Protein AF-Q28497-F1 (afdb_monomer)

Nearest PDB structures (foldseek):
  7dfp-assembly1_A  TM=9.629E-01  e=9.490E-07  Homo sapiens
  6cm4-assembly1_A  TM=9.737E-01  e=2.180E-06  Homo sapiens
  5zhp-assembly2_B  TM=9.663E-01  e=8.385E-03  Rattus norvegicus
  6ol9-assembly1_A  TM=9.396E-01  e=1.016E-02  Homo sapiens
  6wjc-assembly1_A  TM=9.636E-01  e=3.015E-02  Homo sapiens

Mean predicted aligned error: 3.98 Å

Foldseek 3Di:
DCVLQVQLVVVVVCVVVDVDPDDVVSNVVSVVSNVVVVVCVLVCCLVPPVVSVVVVVVVVPD

Sequence (62 aa):
FIICWLPFFITHILNIHCDCNIPPVVYSAFTWLGYVNSAVNPIIYTTFNIEFRKAFLKILHC

Organism: Macaca mulatta (NCBI:txid9544)

Secondary structure (DSSP, 8-state):
-HHHHHHHHHHHHHHHHS-----HHHHHHHHHHHHHHHHHHHHHHHHH-HHHHHHHHHHH--

pLDDT: mean 93.58, std 5.44, range [62.66, 98.06]

Solvent-accessible surface area (backbone atoms only — not comparable to full-atom values): 3539 Å² total; per-residue (Å²): 100,64,85,33,40,47,60,37,54,50,52,55,52,44,57,73,76,37,94,59,87,72,54,71,65,58,57,49,51,29,50,52,40,38,55,48,39,67,68,47,48,62,53,51,40,43,72,77,32,68,65,54,30,52,52,52,50,53,68,75,52,125

InterPro domains:
  IPR000276 G protein-coupled receptor, rhodopsin-like [PF00001] (1-45)
  IPR000929 Dopamine receptor family [PR00242] (22-33)
  IPR000929 Dopamine receptor family [PR00242] (47-61)
  IPR017452 GPCR, rhodopsin-like, 7TM [PS50262] (1-45)

Structure (mmCIF, N/CA/C/O backbone):
data_AF-Q28497-F1
#
_entry.id   AF-Q28497-F1
#
loop_
_atom_site.group_PDB
_atom_site.id
_atom_site.type_symbol
_atom_site.label_atom_id
_atom_site.label_alt_id
_atom_site.label_comp_id
_atom_site.label_asym_id
_atom_site.label_entity_id
_atom_site.label_seq_id
_atom_site.pdbx_PDB_ins_code
_atom_site.Cartn_x
_atom_site.Cartn_y
_atom_site.Cartn_z
_atom_site.occupancy
_atom_site.B_iso_or_equiv
_atom_site.auth_seq_id
_atom_site.auth_comp_id
_atom_site.auth_asym_id
_atom_site.auth_atom_id
_atom_site.pdbx_PDB_model_num
ATOM 1 N N . PHE A 1 1 ? 3.024 1.358 6.174 1.00 93.56 1 PHE A N 1
ATOM 2 C CA . PHE A 1 1 ? 3.556 2.482 5.373 1.00 93.56 1 PHE A CA 1
ATOM 3 C C . PHE A 1 1 ? 4.764 2.082 4.542 1.00 93.56 1 PHE A C 1
ATOM 5 O O . PHE A 1 1 ? 4.589 1.898 3.346 1.00 93.56 1 PHE A O 1
ATOM 12 N N . ILE A 1 2 ? 5.948 1.889 5.146 1.00 96.62 2 ILE A N 1
ATOM 13 C CA . ILE A 1 2 ? 7.194 1.625 4.398 1.00 96.62 2 ILE A CA 1
ATOM 14 C C . ILE A 1 2 ? 7.055 0.435 3.446 1.00 96.62 2 ILE A C 1
ATOM 16 O O . ILE A 1 2 ? 7.302 0.592 2.262 1.00 96.62 2 ILE A O 1
ATOM 20 N N . ILE A 1 3 ? 6.563 -0.712 3.921 1.00 96.31 3 ILE A N 1
ATOM 21 C CA . ILE A 1 3 ? 6.397 -1.918 3.087 1.00 96.31 3 ILE A CA 1
ATOM 22 C C . ILE A 1 3 ? 5.534 -1.659 1.838 1.00 96.31 3 ILE A C 1
ATOM 24 O O . ILE A 1 3 ? 5.837 -2.171 0.768 1.00 96.31 3 ILE A O 1
ATOM 28 N N . CYS A 1 4 ? 4.483 -0.847 1.955 1.00 97.38 4 CYS A N 1
ATOM 29 C CA . CYS A 1 4 ? 3.561 -0.579 0.852 1.00 97.38 4 CYS A CA 1
ATOM 30 C C . CYS A 1 4 ? 4.129 0.408 -0.176 1.00 97.38 4 CYS A C 1
ATOM 32 O O . CYS A 1 4 ? 3.855 0.281 -1.363 1.00 97.38 4 CYS A O 1
ATOM 34 N N . TRP A 1 5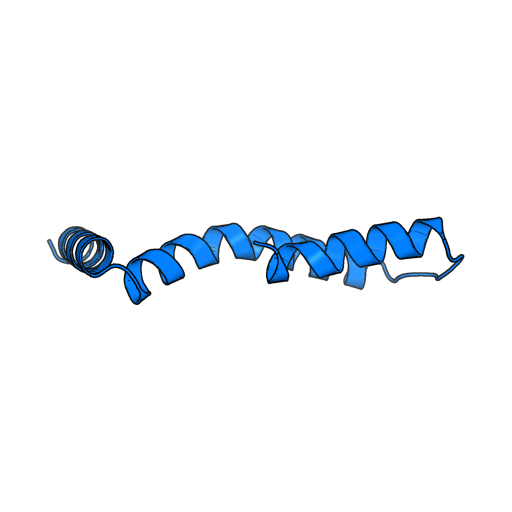 ? 4.905 1.396 0.274 1.00 98.00 5 TRP A N 1
ATOM 35 C CA . TRP A 1 5 ? 5.394 2.484 -0.578 1.00 98.00 5 TRP A CA 1
ATOM 36 C C . TRP A 1 5 ? 6.814 2.274 -1.102 1.00 98.00 5 TRP A C 1
ATOM 38 O O . TRP A 1 5 ? 7.167 2.799 -2.156 1.00 98.00 5 TRP A O 1
ATOM 48 N N . LEU A 1 6 ? 7.632 1.498 -0.392 1.00 97.75 6 LEU A N 1
ATOM 49 C CA . LEU A 1 6 ? 9.025 1.255 -0.752 1.00 97.75 6 LEU A CA 1
ATOM 50 C C . LEU A 1 6 ? 9.189 0.687 -2.177 1.00 97.75 6 LEU A C 1
ATOM 52 O O . LEU A 1 6 ? 10.044 1.207 -2.891 1.00 97.75 6 LEU A O 1
ATOM 56 N N . PRO A 1 7 ? 8.377 -0.282 -2.653 1.00 97.06 7 PRO A N 1
ATOM 57 C CA . PRO A 1 7 ? 8.505 -0.794 -4.019 1.00 97.06 7 PRO A CA 1
ATOM 58 C C . PRO A 1 7 ? 8.301 0.286 -5.087 1.00 97.06 7 PRO A C 1
ATOM 60 O O . PRO A 1 7 ? 9.084 0.358 -6.030 1.00 97.06 7 PRO A O 1
ATOM 63 N N . PHE A 1 8 ? 7.313 1.170 -4.900 1.00 96.81 8 PHE A N 1
ATOM 64 C CA . PHE A 1 8 ? 7.047 2.289 -5.807 1.00 96.81 8 PHE A CA 1
ATOM 65 C C . PHE A 1 8 ? 8.239 3.253 -5.876 1.00 96.81 8 PHE A C 1
ATOM 67 O O . PHE A 1 8 ? 8.706 3.595 -6.965 1.00 96.81 8 PHE A O 1
ATOM 74 N N . PHE A 1 9 ? 8.781 3.647 -4.719 1.00 96.56 9 PHE A N 1
ATOM 75 C CA . PHE A 1 9 ? 9.937 4.543 -4.670 1.00 96.56 9 PHE A CA 1
ATOM 76 C C . PHE A 1 9 ? 11.191 3.910 -5.280 1.00 96.56 9 PHE A C 1
ATOM 78 O O . PHE A 1 9 ? 11.891 4.577 -6.039 1.00 96.56 9 PHE A O 1
ATOM 85 N N . ILE A 1 10 ? 11.443 2.621 -5.028 1.00 95.56 10 ILE A N 1
ATOM 86 C CA . ILE A 1 10 ? 12.553 1.894 -5.658 1.00 95.56 10 I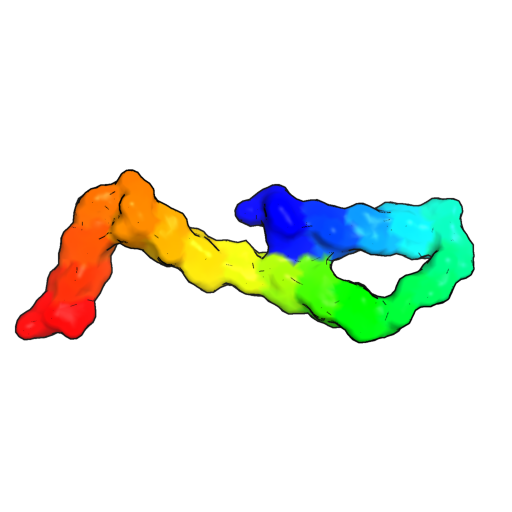LE A CA 1
ATOM 87 C C . ILE A 1 10 ? 12.383 1.872 -7.179 1.00 95.56 10 ILE A C 1
ATOM 89 O O . ILE A 1 10 ? 13.330 2.209 -7.883 1.00 95.56 10 ILE A O 1
ATOM 93 N N . THR A 1 11 ? 11.195 1.550 -7.707 1.00 94.69 11 THR A N 1
ATOM 94 C CA . THR A 1 11 ? 10.976 1.589 -9.164 1.00 94.69 11 THR A CA 1
ATOM 95 C C . THR A 1 11 ? 11.198 2.968 -9.759 1.00 94.69 11 THR A C 1
ATOM 97 O O . THR A 1 11 ? 11.736 3.072 -10.855 1.00 94.69 11 THR A O 1
ATOM 100 N N . HIS A 1 12 ? 10.853 4.026 -9.026 1.00 93.50 12 HIS A N 1
ATOM 101 C CA . HIS A 1 12 ? 11.082 5.392 -9.476 1.00 93.50 12 HIS A CA 1
ATOM 102 C C . HIS A 1 12 ? 12.575 5.737 -9.540 1.00 93.50 12 HIS A C 1
ATOM 104 O O . HIS A 1 12 ? 13.027 6.331 -10.512 1.00 93.50 12 HIS A O 1
ATOM 110 N N . ILE A 1 13 ? 13.352 5.308 -8.541 1.00 94.75 13 ILE A N 1
ATOM 111 C CA . ILE A 1 13 ? 14.812 5.463 -8.539 1.00 94.75 13 ILE A CA 1
ATOM 112 C C . ILE A 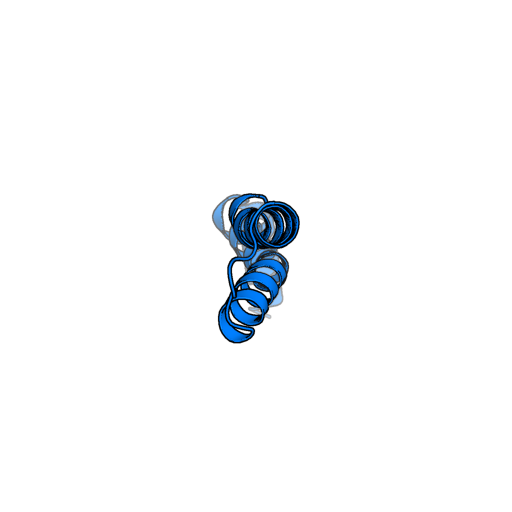1 13 ? 15.432 4.663 -9.689 1.00 94.75 13 ILE A C 1
ATOM 114 O O . ILE A 1 13 ? 16.273 5.200 -10.407 1.00 94.75 13 ILE A O 1
ATOM 118 N N . LEU A 1 14 ? 15.006 3.413 -9.897 1.00 92.81 14 LEU A N 1
ATOM 119 C CA . LEU A 1 14 ? 15.506 2.567 -10.982 1.00 92.81 14 LEU A CA 1
ATOM 120 C C . LEU A 1 14 ? 15.242 3.195 -12.349 1.00 92.81 14 LEU A C 1
ATOM 122 O O . LEU A 1 14 ? 16.168 3.291 -13.137 1.00 92.81 14 LEU A O 1
ATOM 126 N N . ASN A 1 15 ? 14.042 3.719 -12.593 1.00 90.12 15 ASN A N 1
ATOM 127 C CA . ASN A 1 15 ? 13.702 4.368 -13.861 1.00 90.12 15 ASN A CA 1
ATOM 128 C C . ASN A 1 15 ? 14.556 5.612 -14.179 1.00 90.12 15 ASN A C 1
ATOM 130 O O . ASN A 1 15 ? 14.637 6.021 -15.329 1.00 90.12 15 ASN A O 1
ATOM 134 N N . ILE A 1 16 ? 15.169 6.236 -13.167 1.00 90.94 16 ILE A N 1
ATOM 135 C CA . ILE A 1 16 ? 16.092 7.368 -13.352 1.00 90.94 16 ILE A CA 1
ATOM 136 C C . ILE A 1 16 ? 17.523 6.879 -13.613 1.00 90.94 16 ILE A C 1
ATOM 138 O O . ILE A 1 16 ? 18.254 7.493 -14.384 1.00 90.94 16 ILE A O 1
ATOM 142 N N . HIS A 1 17 ? 17.947 5.807 -12.940 1.00 91.25 17 HIS A N 1
ATOM 143 C CA . HIS A 1 17 ? 19.346 5.360 -12.936 1.00 91.25 17 HIS A CA 1
ATOM 144 C C . HIS A 1 17 ? 19.643 4.264 -13.958 1.00 91.25 17 HIS A C 1
ATOM 146 O O . HIS A 1 17 ? 20.807 4.030 -14.280 1.00 91.25 17 HIS A O 1
ATOM 152 N N . CYS A 1 18 ? 18.620 3.577 -14.453 1.00 83.81 18 CYS A N 1
ATOM 153 C CA . CYS A 1 18 ? 18.754 2.595 -15.507 1.00 83.81 18 CYS A CA 1
ATOM 154 C C . CYS A 1 18 ? 17.746 2.857 -16.617 1.00 83.81 18 CYS A C 1
ATOM 156 O O . CYS A 1 18 ? 16.591 3.183 -16.358 1.00 83.81 18 CYS A O 1
ATOM 158 N N . ASP A 1 19 ? 18.166 2.597 -17.853 1.00 81.88 19 ASP A N 1
ATOM 159 C CA . ASP A 1 19 ? 17.297 2.555 -19.038 1.00 81.88 19 ASP A CA 1
ATOM 160 C C . ASP A 1 19 ? 16.452 1.260 -19.054 1.00 81.88 19 ASP A C 1
ATOM 162 O O . ASP A 1 19 ? 16.213 0.613 -20.076 1.00 81.88 19 ASP A O 1
ATOM 166 N N . CYS A 1 20 ? 16.060 0.805 -17.861 1.00 80.69 20 CYS A N 1
ATOM 167 C CA . CYS A 1 20 ? 15.242 -0.370 -17.683 1.00 80.69 20 CYS A CA 1
ATOM 168 C C . CYS A 1 20 ? 13.838 -0.033 -18.175 1.00 80.69 20 CYS A C 1
ATOM 170 O O . CYS A 1 20 ? 13.141 0.767 -17.555 1.00 80.69 20 CYS A O 1
ATOM 172 N N . ASN A 1 21 ? 13.385 -0.694 -19.238 1.00 86.81 21 ASN A N 1
ATOM 173 C CA . ASN A 1 21 ? 11.985 -0.641 -19.652 1.00 86.81 21 ASN A CA 1
ATOM 174 C C . ASN A 1 21 ? 11.099 -1.334 -18.603 1.00 86.81 21 ASN A C 1
ATOM 176 O O . ASN A 1 21 ? 10.733 -2.502 -18.746 1.00 86.81 21 ASN A O 1
ATOM 180 N N . ILE A 1 22 ? 10.772 -0.619 -17.522 1.00 90.25 22 ILE A N 1
ATOM 181 C CA . ILE A 1 22 ? 9.843 -1.082 -16.493 1.00 90.25 22 ILE A CA 1
ATOM 182 C C . ILE A 1 22 ? 8.439 -1.098 -17.110 1.00 90.25 22 ILE A C 1
ATOM 184 O O . ILE A 1 22 ? 7.946 -0.053 -17.542 1.00 90.25 22 ILE A O 1
ATOM 188 N N . PRO A 1 23 ? 7.751 -2.253 -17.142 1.00 94.00 23 PRO A N 1
ATOM 189 C CA . PRO A 1 23 ? 6.421 -2.324 -17.727 1.00 94.00 23 PRO A CA 1
ATOM 190 C C . PRO A 1 23 ? 5.429 -1.402 -16.992 1.00 94.00 23 PRO A C 1
ATOM 192 O O . PRO A 1 23 ? 5.410 -1.394 -15.757 1.00 94.00 23 PRO A O 1
ATOM 195 N N . PRO A 1 24 ? 4.519 -0.706 -17.701 1.00 93.44 24 PRO A N 1
ATOM 196 C CA . PRO A 1 24 ? 3.501 0.154 -17.079 1.00 93.44 24 PRO A CA 1
ATOM 197 C C . PRO A 1 24 ? 2.620 -0.564 -16.044 1.00 93.44 24 PRO A C 1
ATOM 199 O O . PRO A 1 24 ? 2.140 0.037 -15.080 1.00 93.44 24 PRO A O 1
ATOM 202 N N . VAL A 1 25 ? 2.434 -1.877 -16.220 1.00 96.62 25 VAL A N 1
ATOM 203 C CA . VAL A 1 25 ? 1.702 -2.742 -15.285 1.00 96.62 25 VAL A CA 1
ATOM 204 C C . VAL A 1 25 ? 2.404 -2.821 -13.927 1.00 96.62 25 VAL A C 1
ATOM 206 O O . VAL A 1 25 ? 1.730 -2.793 -12.902 1.00 96.62 25 VAL A O 1
ATOM 209 N N . VAL A 1 26 ? 3.740 -2.858 -13.895 1.00 95.56 26 VAL A N 1
ATOM 210 C CA . VAL A 1 26 ? 4.524 -2.895 -12.647 1.00 95.56 26 VAL A CA 1
ATOM 211 C C . VAL A 1 26 ? 4.377 -1.577 -11.889 1.00 95.56 26 VAL A C 1
ATOM 213 O O . VAL A 1 26 ? 4.096 -1.582 -10.691 1.00 95.56 26 VAL A O 1
ATOM 216 N N . TYR A 1 27 ? 4.472 -0.451 -12.602 1.00 94.50 27 TYR A N 1
ATOM 217 C CA . TYR A 1 27 ? 4.218 0.875 -12.033 1.00 94.50 27 TYR A CA 1
ATOM 218 C C . TYR A 1 27 ? 2.817 0.980 -11.430 1.00 94.50 27 TYR A C 1
ATOM 220 O O . TYR A 1 27 ? 2.646 1.440 -10.298 1.00 94.50 27 TYR A O 1
ATOM 228 N N . SER A 1 28 ? 1.815 0.511 -12.174 1.00 97.00 28 SER A N 1
ATOM 229 C CA . SER A 1 28 ? 0.430 0.501 -11.713 1.00 97.00 28 SER A CA 1
ATOM 230 C C . SER A 1 28 ? 0.279 -0.371 -10.464 1.00 97.00 28 SER A C 1
ATOM 232 O O . SER A 1 28 ? -0.268 0.089 -9.466 1.00 97.00 28 SER A O 1
ATOM 234 N N . ALA A 1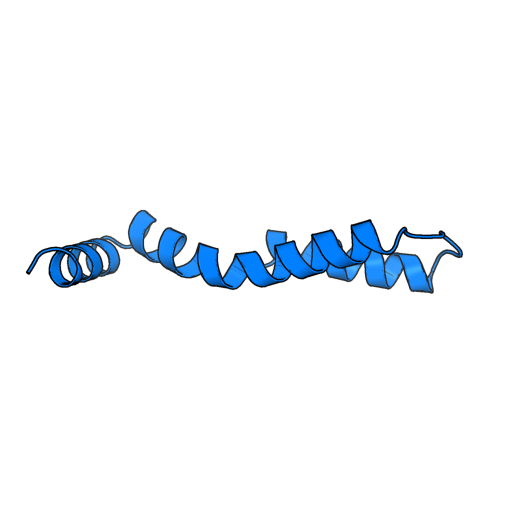 29 ? 0.821 -1.591 -10.469 1.00 98.00 29 ALA A N 1
ATOM 235 C CA . ALA A 1 29 ? 0.746 -2.517 -9.341 1.00 98.00 29 ALA A CA 1
ATOM 236 C C . ALA A 1 29 ? 1.354 -1.933 -8.054 1.00 98.00 29 ALA A C 1
ATOM 238 O O . ALA A 1 29 ? 0.722 -1.990 -6.999 1.00 98.00 29 ALA A O 1
ATOM 239 N N . PHE A 1 30 ? 2.543 -1.324 -8.123 1.00 97.62 30 PHE A N 1
ATOM 240 C CA . PHE A 1 30 ? 3.172 -0.718 -6.942 1.00 97.62 30 PHE A CA 1
ATOM 241 C C . PHE A 1 30 ? 2.473 0.559 -6.475 1.00 97.62 30 PHE A C 1
ATOM 243 O O . PHE A 1 30 ? 2.423 0.817 -5.274 1.00 97.62 30 PHE A O 1
ATOM 250 N N . THR A 1 31 ? 1.859 1.312 -7.386 1.00 97.00 31 THR A N 1
ATOM 251 C CA . THR A 1 31 ? 1.000 2.444 -7.011 1.00 97.00 31 THR A CA 1
ATOM 252 C C . THR A 1 31 ? -0.234 1.961 -6.242 1.00 97.00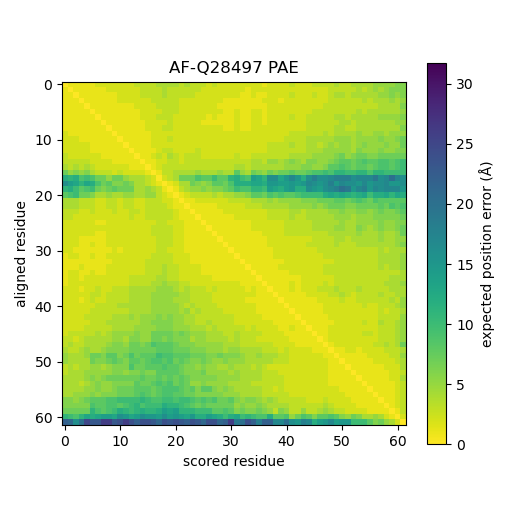 31 THR A C 1
ATOM 254 O O . THR A 1 31 ? -0.536 2.471 -5.162 1.00 97.00 31 THR A O 1
ATOM 257 N N . TRP A 1 32 ? -0.908 0.918 -6.740 1.00 98.06 32 TRP A N 1
ATOM 258 C CA . TRP A 1 32 ? -2.046 0.298 -6.055 1.00 98.06 32 TRP A CA 1
ATOM 259 C C . TRP A 1 32 ? -1.660 -0.280 -4.691 1.00 98.06 32 TRP A C 1
ATOM 261 O O . TRP A 1 32 ? -2.396 -0.096 -3.723 1.00 98.06 32 TRP A O 1
ATOM 271 N N . LEU A 1 33 ? -0.486 -0.906 -4.575 1.00 98.00 33 LEU A N 1
ATOM 272 C CA . LEU A 1 33 ? 0.047 -1.368 -3.291 1.00 98.00 33 LEU A CA 1
ATOM 273 C C . LEU A 1 33 ? 0.228 -0.210 -2.294 1.00 98.00 33 LEU A C 1
ATOM 275 O O . LEU A 1 33 ? -0.108 -0.352 -1.116 1.00 98.00 33 LEU A O 1
ATOM 279 N N . GLY A 1 34 ? 0.696 0.949 -2.763 1.00 97.56 34 GLY A N 1
ATOM 280 C CA . GLY A 1 34 ? 0.763 2.176 -1.970 1.00 97.56 34 GLY A CA 1
ATOM 281 C C . GLY A 1 34 ? -0.607 2.598 -1.430 1.00 97.56 34 GLY A C 1
ATOM 282 O O . GLY A 1 34 ? -0.726 2.925 -0.249 1.00 97.56 34 GLY A O 1
ATOM 283 N N . TYR A 1 35 ? -1.663 2.512 -2.244 1.00 97.38 35 TYR A N 1
ATOM 284 C CA . TYR A 1 35 ? -3.033 2.819 -1.812 1.00 97.38 35 TYR A CA 1
ATOM 285 C C . TYR A 1 35 ? -3.605 1.809 -0.812 1.0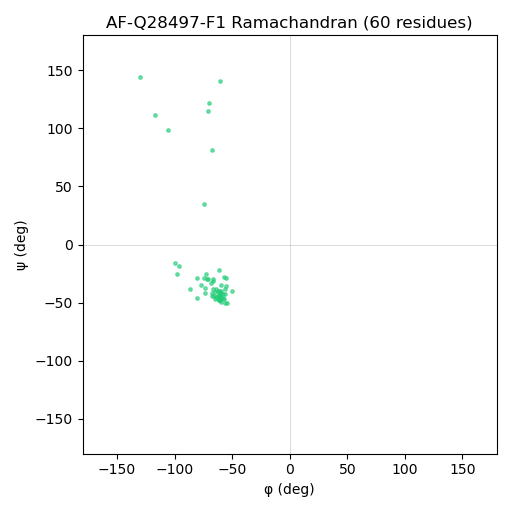0 97.38 35 TYR A C 1
ATOM 287 O O . TYR A 1 35 ? -4.314 2.207 0.116 1.00 97.38 35 TYR A O 1
ATOM 295 N N . VAL A 1 36 ? -3.237 0.527 -0.918 1.00 97.81 36 VAL A N 1
ATOM 296 C CA . VAL A 1 36 ? -3.627 -0.507 0.059 1.00 97.81 36 VAL A CA 1
ATOM 297 C C . VAL A 1 36 ? -3.175 -0.146 1.481 1.00 97.81 36 VAL A C 1
ATOM 299 O O . VAL A 1 36 ? -3.867 -0.485 2.441 1.00 97.81 36 VAL A O 1
ATOM 302 N N . ASN A 1 37 ? -2.092 0.625 1.647 1.00 97.38 37 ASN A N 1
ATOM 303 C CA . ASN A 1 37 ? -1.647 1.115 2.957 1.00 97.38 37 ASN A CA 1
ATOM 304 C C . ASN A 1 37 ? -2.770 1.789 3.765 1.00 97.38 37 ASN A C 1
ATOM 306 O O . ASN A 1 37 ? -2.859 1.595 4.976 1.00 97.38 37 ASN A O 1
ATOM 310 N N . SER A 1 38 ? -3.629 2.569 3.106 1.00 95.31 38 SER A N 1
ATOM 311 C CA . SER A 1 38 ? -4.724 3.275 3.774 1.00 95.31 38 SER A CA 1
ATOM 312 C C . SER A 1 38 ? -5.777 2.311 4.325 1.00 95.31 38 SER A C 1
ATOM 314 O O . SER A 1 38 ? -6.268 2.517 5.431 1.00 95.31 38 SER A O 1
ATOM 316 N N . ALA A 1 39 ? -6.076 1.230 3.597 1.00 94.81 39 ALA A N 1
ATOM 317 C CA . ALA A 1 39 ? -7.023 0.200 4.025 1.00 94.81 39 ALA A CA 1
ATOM 318 C C . ALA A 1 39 ? -6.450 -0.721 5.117 1.00 94.81 39 ALA A C 1
ATOM 320 O O . ALA A 1 39 ? -7.189 -1.227 5.959 1.00 94.81 39 ALA A O 1
ATOM 321 N N . VAL A 1 40 ? -5.128 -0.918 5.139 1.00 96.56 40 VAL A N 1
ATOM 322 C CA . VAL A 1 40 ? -4.451 -1.746 6.150 1.00 96.56 40 VAL A CA 1
ATOM 323 C C . VAL A 1 40 ? -4.430 -1.073 7.528 1.00 96.56 40 VAL A C 1
ATOM 325 O O . VAL A 1 40 ? -4.476 -1.764 8.543 1.00 96.56 40 VAL A O 1
ATOM 328 N N . ASN A 1 41 ? -4.415 0.261 7.604 1.00 95.38 41 ASN A N 1
ATOM 329 C CA . ASN A 1 41 ? -4.347 0.984 8.880 1.00 95.38 41 ASN A CA 1
ATOM 330 C C . ASN A 1 41 ? -5.486 0.618 9.866 1.00 95.38 41 ASN A C 1
ATOM 332 O O . ASN A 1 41 ? -5.170 0.234 10.994 1.00 95.38 41 ASN A O 1
ATOM 336 N N . PRO A 1 42 ? -6.783 0.629 9.483 1.00 93.69 42 PRO A N 1
ATOM 337 C CA . PRO A 1 42 ? -7.864 0.135 10.344 1.00 93.69 42 PRO A CA 1
ATOM 338 C C . PRO A 1 42 ? -7.684 -1.311 10.828 1.00 93.69 42 PRO A C 1
ATOM 340 O O . PRO A 1 42 ? -8.016 -1.625 11.973 1.00 93.69 42 PRO A O 1
ATOM 343 N N . ILE A 1 43 ? -7.125 -2.193 9.992 1.00 94.19 43 ILE A N 1
ATOM 344 C CA . ILE A 1 43 ? -6.850 -3.592 10.358 1.00 94.19 43 ILE A CA 1
ATOM 345 C C . ILE A 1 43 ? -5.779 -3.640 11.452 1.00 94.19 43 ILE A C 1
ATOM 347 O O . ILE A 1 43 ? -5.937 -4.343 12.448 1.00 94.19 43 ILE A O 1
ATOM 351 N N . ILE A 1 44 ? -4.715 -2.845 11.316 1.00 94.62 44 ILE A N 1
ATOM 352 C CA . ILE A 1 44 ? -3.669 -2.729 12.340 1.00 94.62 44 ILE A CA 1
ATOM 353 C C . ILE A 1 44 ? -4.275 -2.220 13.654 1.00 94.62 44 ILE A C 1
ATOM 355 O O . ILE A 1 44 ? -4.044 -2.818 14.705 1.00 94.62 44 ILE A O 1
ATOM 359 N N . TYR A 1 45 ? -5.092 -1.164 13.615 1.00 93.50 45 TYR A N 1
ATOM 360 C CA . TYR A 1 45 ? -5.701 -0.603 14.826 1.00 93.50 45 TYR A CA 1
ATOM 361 C C . TYR A 1 45 ? -6.615 -1.606 15.529 1.00 93.50 45 TYR A C 1
ATOM 363 O O . TYR A 1 45 ? -6.520 -1.776 16.740 1.00 93.50 45 TYR A O 1
ATOM 371 N N . THR A 1 46 ? -7.456 -2.318 14.781 1.00 94.19 46 THR A N 1
ATOM 372 C CA . THR A 1 46 ? -8.371 -3.320 15.349 1.00 94.19 46 THR A CA 1
ATOM 373 C C . THR A 1 46 ? -7.659 -4.592 15.817 1.00 94.19 46 THR A C 1
ATOM 375 O O . THR A 1 46 ? -8.148 -5.257 16.729 1.00 94.19 46 THR A O 1
ATOM 378 N N . THR A 1 47 ? -6.495 -4.928 15.257 1.00 94.25 47 THR A N 1
ATOM 379 C CA . THR A 1 47 ? -5.720 -6.111 15.671 1.00 94.25 47 THR A CA 1
ATOM 380 C C . THR A 1 47 ? -4.897 -5.842 16.929 1.00 94.25 47 THR A C 1
ATOM 382 O O . THR A 1 47 ? -4.913 -6.648 17.859 1.00 94.25 47 THR A O 1
ATOM 385 N N . PHE A 1 48 ? -4.192 -4.709 16.978 1.00 95.25 48 PHE A N 1
ATOM 386 C CA . PHE A 1 48 ? -3.207 -4.428 18.029 1.00 95.25 48 PHE A CA 1
ATOM 387 C C . PHE A 1 48 ? -3.720 -3.514 19.145 1.00 95.25 48 PHE A C 1
ATOM 389 O O . PHE A 1 48 ? -3.109 -3.466 20.210 1.00 95.25 48 PHE A O 1
ATOM 396 N N . ASN A 1 49 ? -4.833 -2.800 18.946 1.00 95.00 49 ASN A N 1
ATOM 397 C CA . ASN A 1 49 ? -5.421 -1.946 19.972 1.00 95.00 49 ASN A CA 1
ATOM 398 C C . ASN A 1 49 ? -6.822 -2.438 20.358 1.00 95.00 49 ASN A C 1
ATOM 400 O O . ASN A 1 49 ? -7.790 -2.356 19.599 1.00 95.00 49 ASN A O 1
ATOM 404 N N . ILE A 1 50 ? -6.927 -2.942 21.589 1.00 93.25 50 ILE A N 1
ATOM 405 C CA . ILE A 1 50 ? -8.150 -3.572 22.085 1.00 93.25 50 ILE A CA 1
ATOM 406 C C . ILE A 1 50 ? -9.313 -2.587 22.238 1.00 93.25 50 ILE A C 1
ATOM 408 O O . ILE A 1 50 ? -10.463 -2.981 22.056 1.00 93.25 50 ILE A O 1
ATOM 412 N N . GLU A 1 51 ? -9.028 -1.316 22.521 1.00 94.25 51 GLU A N 1
ATOM 413 C CA . GLU A 1 51 ? -10.049 -0.277 22.657 1.00 94.25 51 GLU A CA 1
ATOM 414 C C . GLU A 1 51 ? -10.614 0.105 21.287 1.00 94.25 51 GLU A C 1
ATOM 416 O O . GLU A 1 51 ? -11.834 0.151 21.122 1.00 94.25 51 GLU A O 1
ATOM 421 N N . PHE A 1 52 ? -9.759 0.235 20.264 1.00 94.75 52 PHE A N 1
ATOM 422 C CA . PHE A 1 52 ? -10.217 0.397 18.878 1.00 94.75 52 PHE A CA 1
ATOM 423 C C . PHE A 1 52 ? -11.061 -0.790 18.414 1.00 94.75 52 PHE A C 1
ATOM 425 O O . PHE A 1 52 ? -12.103 -0.591 17.793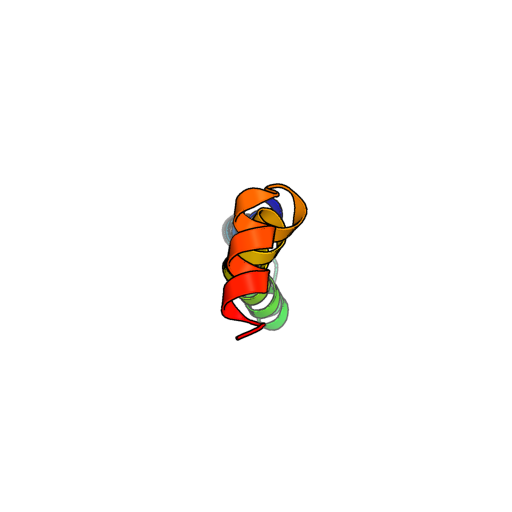 1.00 94.75 52 PHE A O 1
ATOM 432 N N . ARG A 1 53 ? -10.655 -2.020 18.750 1.00 94.25 53 ARG A N 1
ATOM 433 C CA . ARG A 1 53 ? -11.432 -3.223 18.427 1.00 94.25 53 ARG A CA 1
ATOM 434 C C . ARG A 1 53 ? -12.822 -3.196 19.059 1.00 94.25 53 ARG A C 1
ATOM 436 O O . ARG A 1 53 ? -13.806 -3.433 18.365 1.00 94.25 53 ARG A O 1
ATOM 443 N N . LYS A 1 54 ? -12.915 -2.900 20.360 1.00 94.19 54 LYS A N 1
ATOM 444 C CA . LYS A 1 54 ? -14.199 -2.801 21.075 1.00 94.19 54 LYS A CA 1
ATOM 445 C C . LYS A 1 54 ? -15.086 -1.705 20.487 1.00 94.19 54 LYS A C 1
ATOM 447 O O . LYS A 1 54 ? -16.273 -1.942 20.287 1.00 94.19 54 LYS A O 1
ATOM 452 N N . ALA A 1 55 ? -14.517 -0.537 20.183 1.00 93.69 55 ALA A N 1
ATOM 453 C CA . ALA A 1 55 ? -15.248 0.564 19.564 1.00 93.69 55 ALA A CA 1
ATOM 454 C C . ALA A 1 55 ? -15.804 0.171 18.185 1.00 93.69 55 ALA A C 1
ATOM 456 O O . ALA A 1 55 ? -16.986 0.380 17.930 1.00 93.69 55 ALA A O 1
ATOM 457 N N . PHE A 1 56 ? -14.996 -0.471 17.334 1.00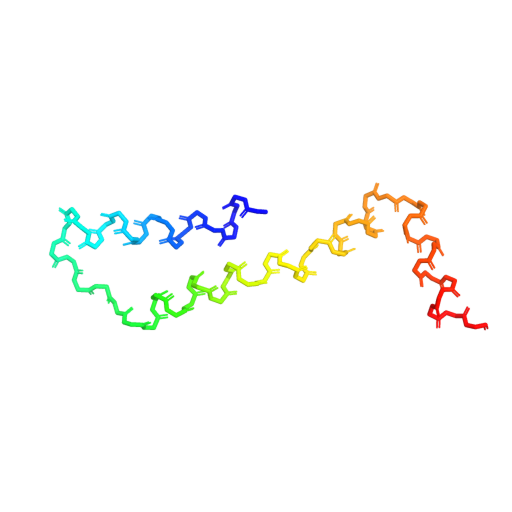 93.12 56 PHE A N 1
ATOM 458 C CA . PHE A 1 56 ? -15.447 -0.974 16.032 1.00 93.12 56 PHE A CA 1
ATOM 459 C C . PHE A 1 56 ? -16.567 -2.010 16.160 1.00 93.12 56 PHE A C 1
ATOM 461 O O . PHE A 1 56 ? -17.571 -1.907 15.462 1.00 93.12 56 PHE A O 1
ATOM 468 N N . LEU A 1 57 ? -16.434 -2.979 17.073 1.00 93.12 57 LEU A N 1
ATOM 469 C CA . LEU A 1 57 ? -17.473 -3.986 17.307 1.00 93.12 57 LEU A CA 1
ATOM 470 C C . LEU A 1 57 ? -18.780 -3.357 17.794 1.00 93.12 57 LEU A C 1
ATOM 472 O O . LEU A 1 57 ? -19.840 -3.745 17.321 1.00 93.12 57 LEU A O 1
ATOM 476 N N . LYS A 1 58 ? -18.712 -2.355 18.677 1.00 93.94 58 LYS A N 1
ATOM 477 C CA . LYS A 1 58 ? -19.892 -1.620 19.153 1.00 93.94 58 LYS A CA 1
ATOM 478 C C . LYS A 1 58 ? -20.569 -0.791 18.055 1.00 93.94 58 LYS A C 1
ATOM 480 O O . LYS A 1 58 ? -21.768 -0.584 18.113 1.00 93.94 58 LYS A O 1
ATOM 485 N N . ILE A 1 59 ? -19.816 -0.288 17.075 1.00 94.31 59 ILE A N 1
ATOM 486 C CA . ILE A 1 59 ? -20.394 0.425 15.923 1.00 94.31 59 ILE A CA 1
ATOM 487 C C . ILE A 1 59 ? -21.074 -0.558 14.960 1.00 94.31 59 ILE A C 1
ATOM 489 O O . ILE A 1 59 ? -22.105 -0.233 14.383 1.00 94.31 59 ILE A O 1
ATOM 493 N N . LEU A 1 60 ? -20.493 -1.746 14.765 1.00 92.62 60 LEU A N 1
ATOM 494 C CA . LEU A 1 60 ? -21.006 -2.754 13.830 1.00 92.62 60 LEU A CA 1
ATOM 495 C C . LEU A 1 60 ? -22.163 -3.584 14.401 1.00 92.62 60 LEU A C 1
ATOM 497 O O . LEU A 1 60 ? -22.996 -4.066 13.639 1.00 92.62 60 LEU A O 1
ATOM 501 N N . HIS A 1 61 ? -22.205 -3.776 15.718 1.00 84.31 61 HIS A N 1
ATOM 502 C CA . HIS A 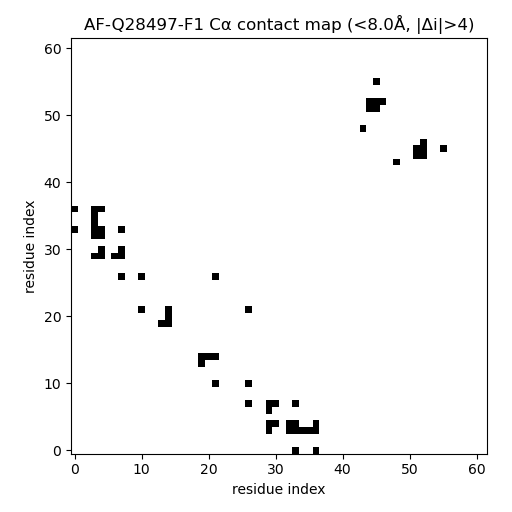1 61 ? -23.314 -4.406 16.427 1.00 84.31 61 HIS A CA 1
ATOM 503 C C . HIS A 1 61 ? -24.101 -3.315 17.158 1.00 84.31 61 HIS A C 1
ATOM 505 O O . HIS A 1 61 ? -23.678 -2.872 18.226 1.00 84.31 61 HIS A O 1
ATOM 511 N N . CYS A 1 62 ? -25.211 -2.881 16.554 1.00 62.66 62 CYS A N 1
ATOM 512 C CA . CYS A 1 62 ? -26.199 -2.010 17.194 1.00 62.66 62 CYS A CA 1
ATOM 513 C C . CYS A 1 62 ? -26.829 -2.682 18.419 1.00 62.66 62 CYS A C 1
ATOM 515 O O . CYS A 1 62 ? -27.257 -3.853 18.285 1.00 62.66 62 CYS A O 1
#

Radius of gyration: 17.31 Å; Cα contacts (8 Å, |Δi|>4): 32; chains: 1; bounding box: 46×14×42 Å